Protein AF-A0A0G1EN59-F1 (afdb_monomer_lite)

Secondary structure (DSSP, 8-state):
--HHHHHHHHHHHTT-EEEEEESS-HHHHHHHHHHH--TTEEEEESB--HHHHHHSS-EEE-TTS-TTSHHHHHHHHTT--EEE--S---TTHHHHHHTT-SEEEE-S----

Structure (mmCIF, N/CA/C/O backbone):
data_AF-A0A0G1EN59-F1
#
_entry.id   AF-A0A0G1EN59-F1
#
loop_
_atom_site.group_PDB
_atom_site.id
_atom_site.type_symbol
_atom_site.label_atom_id
_atom_site.label_alt_id
_atom_site.label_comp_id
_atom_site.label_asym_id
_atom_site.label_entity_id
_atom_site.label_seq_id
_atom_site.pdbx_PDB_ins_code
_atom_site.Cartn_x
_atom_site.Cartn_y
_atom_site.Cartn_z
_atom_site.occupancy
_atom_site.B_iso_or_equiv
_atom_site.auth_seq_id
_atom_site.auth_comp_id
_atom_site.auth_asym_id
_atom_site.auth_atom_id
_atom_site.pdbx_PDB_model_num
ATOM 1 N N . MET A 1 1 ? 16.498 6.499 -0.407 1.00 45.84 1 MET A N 1
ATOM 2 C CA . MET A 1 1 ? 15.426 5.652 -0.987 1.00 45.84 1 MET A CA 1
ATOM 3 C C . MET A 1 1 ? 14.779 4.885 0.161 1.00 45.84 1 MET A C 1
ATOM 5 O O . MET A 1 1 ? 15.523 4.459 1.031 1.00 45.84 1 MET A O 1
ATOM 9 N N . GLY A 1 2 ? 13.445 4.800 0.257 1.00 56.59 2 GLY A N 1
ATOM 10 C CA . GLY A 1 2 ? 12.787 4.195 1.437 1.00 56.59 2 GLY A CA 1
ATOM 11 C C . GLY A 1 2 ? 11.422 4.764 1.846 1.00 56.59 2 GLY A C 1
ATOM 12 O O . GLY A 1 2 ? 10.928 4.428 2.920 1.00 56.59 2 GLY A O 1
ATOM 13 N N . GLY A 1 3 ? 10.798 5.609 1.016 1.00 66.94 3 GLY A N 1
ATOM 14 C CA . GLY A 1 3 ? 9.531 6.271 1.347 1.00 66.94 3 GLY A CA 1
ATOM 15 C C . GLY A 1 3 ? 8.435 5.281 1.737 1.00 66.94 3 GLY A C 1
ATOM 16 O O . GLY A 1 3 ? 7.924 5.345 2.847 1.00 66.94 3 GLY A O 1
ATOM 17 N N . GLY A 1 4 ? 8.127 4.299 0.891 1.00 72.62 4 GLY A N 1
ATOM 18 C CA . GLY A 1 4 ? 7.024 3.396 1.220 1.00 72.62 4 GLY A CA 1
ATOM 19 C C . GLY A 1 4 ? 7.323 2.373 2.323 1.00 72.62 4 GLY A C 1
ATOM 20 O O . GLY A 1 4 ? 6.386 1.908 2.962 1.00 72.62 4 GLY A O 1
ATOM 21 N N . GLU A 1 5 ? 8.590 2.042 2.608 1.00 78.38 5 GLU A N 1
ATOM 22 C CA . GLU A 1 5 ? 8.913 1.185 3.762 1.00 78.38 5 GLU A CA 1
ATOM 23 C C . GLU A 1 5 ? 8.618 1.936 5.065 1.00 78.38 5 GLU A C 1
ATOM 25 O O . GLU A 1 5 ? 7.999 1.378 5.969 1.00 78.38 5 GLU A O 1
ATOM 30 N N . ALA A 1 6 ? 8.998 3.216 5.137 1.00 78.06 6 ALA A N 1
ATOM 31 C CA . ALA A 1 6 ? 8.679 4.074 6.273 1.00 78.06 6 ALA A CA 1
ATOM 32 C C . ALA A 1 6 ? 7.160 4.242 6.447 1.00 78.06 6 ALA A C 1
ATOM 34 O O . ALA A 1 6 ? 6.657 4.096 7.560 1.00 78.06 6 ALA A O 1
ATOM 35 N N . LEU A 1 7 ? 6.423 4.456 5.351 1.00 76.44 7 LEU A N 1
ATOM 36 C CA . LEU A 1 7 ? 4.961 4.531 5.373 1.00 76.44 7 LEU A CA 1
ATOM 37 C C . LEU A 1 7 ? 4.332 3.230 5.885 1.00 76.44 7 LEU A C 1
ATOM 39 O O . LEU A 1 7 ? 3.475 3.266 6.764 1.00 76.44 7 LEU A O 1
ATOM 43 N N . ALA A 1 8 ? 4.768 2.078 5.371 1.00 79.75 8 ALA A N 1
ATOM 44 C CA . ALA A 1 8 ? 4.261 0.787 5.817 1.00 79.75 8 ALA A CA 1
ATOM 45 C C . ALA A 1 8 ? 4.529 0.573 7.314 1.00 79.75 8 ALA A C 1
ATOM 47 O O . ALA A 1 8 ? 3.609 0.219 8.047 1.00 79.75 8 ALA A O 1
ATOM 48 N N . LYS A 1 9 ? 5.745 0.865 7.800 1.00 81.44 9 LYS A N 1
ATOM 49 C CA . LYS A 1 9 ? 6.073 0.794 9.236 1.00 81.44 9 LYS A CA 1
ATOM 50 C C . LYS A 1 9 ? 5.198 1.724 10.075 1.00 81.44 9 LYS A C 1
ATOM 52 O O . LYS A 1 9 ? 4.675 1.299 11.101 1.00 81.44 9 LYS A O 1
ATOM 57 N N . PHE A 1 10 ? 4.993 2.959 9.622 1.00 78.12 10 PHE A N 1
ATOM 58 C CA . PHE A 1 10 ? 4.125 3.921 10.296 1.00 78.12 10 PHE A CA 1
ATOM 59 C C . PHE A 1 10 ? 2.684 3.401 10.410 1.00 78.12 10 PHE A C 1
ATOM 61 O O . PHE A 1 10 ? 2.110 3.401 11.496 1.00 78.12 10 PHE A O 1
ATOM 68 N N . LEU A 1 11 ? 2.108 2.886 9.322 1.00 78.12 11 LEU A N 1
ATOM 69 C CA . LEU A 1 11 ? 0.739 2.366 9.326 1.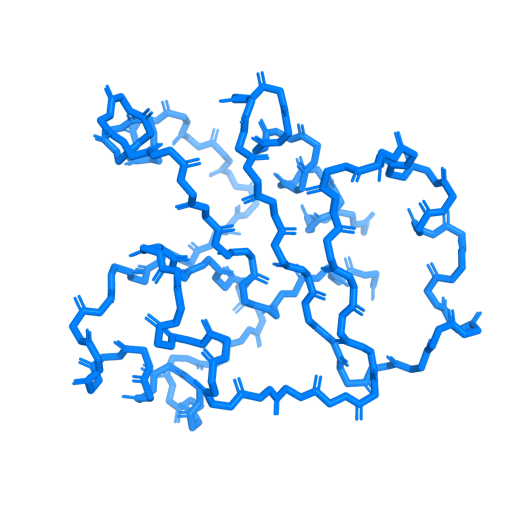00 78.12 11 LEU A CA 1
ATOM 70 C C . LEU A 1 11 ? 0.582 1.099 10.180 1.00 78.12 11 LEU A C 1
ATOM 72 O O . LEU A 1 11 ? -0.455 0.912 10.824 1.00 78.12 11 LEU A O 1
ATOM 76 N N . LEU A 1 12 ? 1.611 0.246 10.222 1.00 80.00 12 LEU A N 1
ATOM 77 C CA . LEU A 1 12 ? 1.662 -0.909 11.122 1.00 80.00 12 LEU A CA 1
ATOM 78 C C . LEU A 1 12 ? 1.703 -0.486 12.590 1.00 80.00 12 LEU A C 1
ATOM 80 O O . LEU A 1 12 ? 1.024 -1.104 13.410 1.00 80.00 12 LEU A O 1
ATOM 84 N N . ALA A 1 13 ? 2.446 0.576 12.921 1.00 82.50 13 ALA A N 1
ATOM 85 C CA . ALA A 1 13 ? 2.483 1.131 14.274 1.00 82.50 13 ALA A CA 1
ATOM 86 C C . ALA A 1 13 ? 1.094 1.620 14.730 1.00 82.50 13 ALA A C 1
ATOM 88 O O . ALA A 1 13 ? 0.747 1.481 15.899 1.00 82.50 13 ALA A O 1
ATOM 89 N N . GLN A 1 14 ? 0.251 2.072 13.794 1.00 79.00 14 GLN A N 1
ATOM 90 C CA . GLN A 1 14 ? -1.158 2.416 14.042 1.00 79.00 14 GLN A CA 1
ATOM 91 C C . GLN A 1 14 ? -2.096 1.192 14.131 1.00 79.00 14 GLN A C 1
ATOM 93 O O . GLN A 1 14 ? -3.314 1.340 14.128 1.00 79.00 14 GLN A O 1
ATOM 98 N N . LYS A 1 15 ? -1.556 -0.034 14.211 1.00 80.56 15 LYS A N 1
ATOM 99 C CA . LYS A 1 15 ? -2.303 -1.308 14.299 1.00 80.56 15 LYS A CA 1
ATOM 100 C C . LYS A 1 15 ? -3.200 -1.611 13.088 1.00 80.56 15 LYS A C 1
ATOM 102 O O . LYS A 1 15 ? -4.118 -2.427 13.194 1.00 80.56 15 LYS A O 1
ATOM 107 N N . SER A 1 16 ? -2.907 -1.022 11.931 1.00 76.06 16 SER A N 1
ATOM 108 C CA . SER A 1 16 ? -3.666 -1.252 10.698 1.00 76.06 16 SER A CA 1
ATOM 109 C C . SER A 1 16 ? -3.406 -2.647 10.125 1.00 76.06 16 SER A C 1
ATOM 111 O O . SER A 1 16 ? -2.263 -3.106 10.090 1.00 76.06 16 SER A O 1
ATOM 113 N N . LYS A 1 17 ? -4.447 -3.313 9.608 1.00 82.44 17 LYS A N 1
ATOM 114 C CA . LYS A 1 17 ? -4.262 -4.417 8.647 1.00 82.44 17 LYS A CA 1
ATOM 115 C C . LYS A 1 17 ? -3.842 -3.812 7.317 1.00 82.44 17 LYS A C 1
ATOM 117 O O . LYS A 1 17 ? -4.531 -2.906 6.855 1.00 82.44 17 LYS A O 1
ATOM 122 N N . LEU A 1 18 ? -2.753 -4.304 6.728 1.00 84.19 18 LEU A N 1
ATOM 123 C CA . LEU A 1 18 ? -2.192 -3.740 5.504 1.00 84.19 18 LEU A CA 1
ATOM 124 C C . LEU A 1 18 ? -2.235 -4.731 4.356 1.00 84.19 18 LEU A C 1
ATOM 126 O O . LEU A 1 18 ? -1.836 -5.880 4.496 1.00 84.19 18 LEU A O 1
ATOM 130 N N . THR A 1 19 ? -2.643 -4.242 3.193 1.00 87.94 19 THR A N 1
ATOM 131 C CA . THR A 1 19 ? -2.348 -4.892 1.915 1.00 87.94 19 THR A CA 1
ATOM 132 C C . THR A 1 19 ? -1.319 -4.033 1.186 1.00 87.94 19 THR A C 1
ATOM 134 O O . THR A 1 19 ? -1.529 -2.828 1.059 1.00 87.94 19 THR A O 1
ATOM 137 N N . ILE A 1 20 ? -0.208 -4.624 0.743 1.00 86.75 20 ILE A N 1
ATOM 138 C CA . ILE A 1 20 ? 0.845 -3.963 -0.039 1.00 86.75 20 ILE A CA 1
ATOM 139 C C . ILE A 1 20 ? 0.879 -4.605 -1.420 1.00 86.75 20 ILE A C 1
ATOM 141 O O . ILE A 1 20 ? 1.082 -5.815 -1.542 1.00 86.75 20 ILE A O 1
ATOM 145 N N . THR A 1 21 ? 0.691 -3.792 -2.460 1.00 85.06 21 THR A N 1
ATOM 146 C CA . THR A 1 21 ? 0.665 -4.268 -3.848 1.00 85.06 21 THR A CA 1
ATOM 147 C C . THR A 1 21 ? 1.778 -3.639 -4.686 1.00 85.06 21 THR A C 1
ATOM 149 O O . THR A 1 21 ? 2.047 -2.447 -4.548 1.00 85.06 21 THR A O 1
ATOM 152 N N . ASP A 1 22 ? 2.431 -4.421 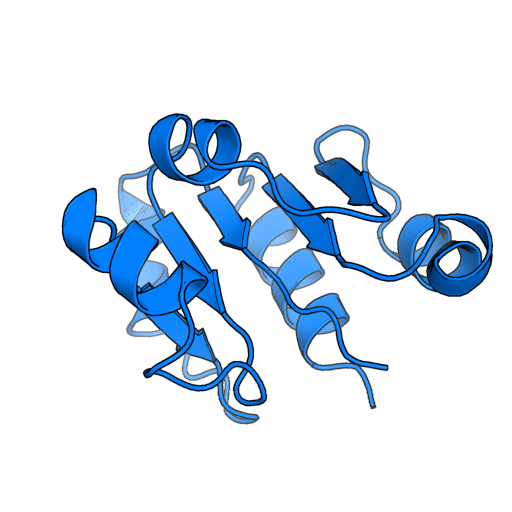-5.549 1.00 84.69 22 ASP A N 1
ATOM 153 C CA . ASP A 1 22 ? 3.519 -3.942 -6.418 1.00 84.69 22 ASP A CA 1
ATOM 154 C C . ASP A 1 22 ? 3.599 -4.755 -7.724 1.00 84.69 22 ASP A C 1
ATOM 156 O O . ASP A 1 22 ? 3.278 -5.946 -7.752 1.00 84.69 22 ASP A O 1
ATOM 160 N N . LEU A 1 23 ? 4.045 -4.123 -8.815 1.00 85.94 23 LEU A N 1
ATOM 161 C CA . LEU A 1 23 ? 4.288 -4.796 -10.097 1.00 85.94 23 LEU A CA 1
ATOM 162 C C . LEU A 1 23 ? 5.579 -5.626 -10.088 1.00 85.94 23 LEU A C 1
ATOM 164 O O . LEU A 1 23 ? 5.722 -6.555 -10.883 1.00 85.94 23 LEU A O 1
ATOM 168 N N . ARG A 1 24 ? 6.525 -5.325 -9.194 1.00 86.38 24 ARG A N 1
ATOM 169 C CA . ARG A 1 24 ? 7.745 -6.110 -9.000 1.00 86.38 24 ARG A CA 1
ATOM 170 C C . ARG A 1 24 ? 7.400 -7.456 -8.363 1.00 86.38 24 ARG A C 1
ATOM 172 O O . ARG A 1 24 ? 6.503 -7.578 -7.529 1.00 86.38 24 ARG A O 1
ATOM 179 N N . LYS A 1 25 ? 8.138 -8.495 -8.757 1.00 89.81 25 LYS A N 1
ATOM 180 C CA . LYS A 1 25 ? 7.987 -9.849 -8.205 1.00 89.81 25 LYS A CA 1
ATOM 181 C C . LYS A 1 25 ? 8.605 -9.943 -6.809 1.00 89.81 25 LYS A C 1
ATOM 183 O O . LYS A 1 25 ? 9.522 -9.197 -6.470 1.00 89.81 25 LYS A O 1
ATOM 188 N N . ARG A 1 26 ? 8.166 -10.946 -6.040 1.00 89.00 26 ARG A N 1
ATOM 189 C CA . ARG A 1 26 ? 8.641 -11.228 -4.674 1.00 89.00 26 ARG A CA 1
ATOM 190 C C . ARG A 1 26 ? 10.161 -11.224 -4.541 1.00 89.00 26 ARG A C 1
ATOM 192 O O . ARG A 1 26 ? 10.650 -10.539 -3.657 1.00 89.00 26 ARG A O 1
ATOM 199 N N . LYS A 1 27 ? 10.882 -11.890 -5.451 1.00 89.12 27 LYS A N 1
ATOM 200 C CA . LYS A 1 27 ? 12.354 -11.988 -5.434 1.00 89.12 27 LYS A CA 1
ATOM 201 C C . LYS A 1 27 ? 13.052 -10.623 -5.344 1.00 89.12 27 LYS A C 1
ATOM 203 O O . LYS A 1 27 ? 14.032 -10.485 -4.629 1.00 89.12 27 LYS A O 1
ATOM 208 N N . ILE A 1 28 ? 12.522 -9.604 -6.027 1.00 88.31 28 ILE A N 1
ATOM 209 C CA . ILE A 1 28 ? 13.085 -8.242 -6.014 1.00 88.31 28 ILE A CA 1
ATOM 210 C C . ILE A 1 28 ? 12.815 -7.550 -4.669 1.00 88.31 28 ILE A C 1
ATOM 212 O O . ILE A 1 28 ? 13.620 -6.757 -4.194 1.00 88.31 28 ILE A O 1
ATOM 216 N N . LEU A 1 29 ? 11.674 -7.850 -4.048 1.00 87.00 29 LEU A N 1
ATOM 217 C CA . LEU A 1 29 ? 11.194 -7.188 -2.835 1.00 87.00 29 LEU A CA 1
ATOM 218 C C . LEU A 1 29 ? 11.527 -7.949 -1.547 1.00 87.00 29 LEU A C 1
ATOM 220 O O . LEU A 1 29 ? 11.212 -7.465 -0.463 1.00 87.00 29 LEU A O 1
ATOM 224 N N . GLU A 1 30 ? 12.178 -9.110 -1.630 1.00 88.62 30 GLU A N 1
ATOM 225 C CA . GLU A 1 30 ? 12.531 -9.929 -0.466 1.00 88.62 30 GLU A CA 1
ATOM 226 C C . GLU A 1 30 ? 13.228 -9.158 0.661 1.00 88.62 30 GLU A C 1
ATOM 228 O O . GLU A 1 30 ? 12.792 -9.309 1.806 1.00 88.62 30 GLU A O 1
ATOM 233 N N . PRO A 1 31 ? 14.236 -8.298 0.400 1.00 87.44 31 PRO A N 1
ATOM 234 C CA . PRO A 1 31 ? 14.888 -7.546 1.471 1.00 87.44 31 PRO A CA 1
ATOM 235 C C . PRO A 1 31 ? 13.909 -6.647 2.235 1.00 87.44 31 PRO A C 1
ATOM 237 O O . PRO A 1 31 ? 13.996 -6.508 3.452 1.00 87.44 31 PRO A O 1
ATOM 240 N N . VAL A 1 32 ? 12.945 -6.065 1.522 1.00 84.44 32 VAL A N 1
ATOM 241 C CA . VAL A 1 32 ? 11.913 -5.171 2.068 1.00 84.44 32 VAL A CA 1
ATOM 242 C C . VAL A 1 32 ? 10.917 -5.951 2.904 1.00 84.44 32 VAL A C 1
ATOM 244 O O . VAL A 1 32 ? 10.603 -5.569 4.025 1.00 84.44 32 VAL A O 1
ATOM 247 N N . ILE A 1 33 ? 10.442 -7.070 2.359 1.00 86.69 33 ILE A N 1
ATOM 248 C CA . ILE A 1 33 ? 9.475 -7.949 3.012 1.00 86.69 33 ILE A CA 1
ATOM 249 C C . ILE A 1 33 ? 10.059 -8.464 4.330 1.00 86.69 33 ILE A C 1
ATOM 251 O O . ILE A 1 33 ? 9.375 -8.429 5.350 1.00 86.69 33 ILE A O 1
ATOM 255 N N . LYS A 1 34 ? 11.339 -8.863 4.327 1.00 87.88 34 LYS A N 1
ATOM 256 C CA . LYS A 1 34 ? 12.059 -9.284 5.536 1.00 87.88 34 LYS A CA 1
ATOM 257 C C . LYS A 1 34 ? 12.132 -8.163 6.577 1.00 87.88 34 LYS A C 1
ATOM 259 O O . LYS A 1 34 ? 11.821 -8.408 7.736 1.00 87.88 34 LYS A O 1
ATOM 264 N N . ARG A 1 35 ? 12.467 -6.930 6.175 1.00 87.12 35 ARG A N 1
ATOM 265 C CA . ARG A 1 35 ? 12.528 -5.776 7.096 1.00 87.12 35 ARG A CA 1
ATOM 266 C C . ARG A 1 35 ? 11.170 -5.330 7.636 1.00 87.12 35 ARG A C 1
ATOM 268 O O . ARG A 1 35 ? 11.116 -4.777 8.730 1.00 87.12 35 ARG A O 1
ATOM 275 N N . LEU A 1 36 ? 10.091 -5.521 6.876 1.00 83.25 36 LEU A N 1
ATOM 276 C CA . LEU A 1 36 ? 8.737 -5.180 7.320 1.00 83.25 36 LEU A CA 1
ATOM 277 C C . LEU A 1 36 ? 8.177 -6.174 8.338 1.00 83.25 36 LEU A C 1
ATOM 279 O O . LEU A 1 36 ? 7.296 -5.779 9.095 1.00 83.25 36 LEU A O 1
ATOM 283 N N . GLY A 1 37 ? 8.683 -7.415 8.349 1.00 72.81 37 GLY A N 1
ATOM 284 C CA . GLY A 1 37 ? 8.544 -8.389 9.437 1.00 72.81 37 GLY A CA 1
ATOM 285 C C . GLY A 1 37 ? 7.212 -8.327 10.185 1.00 72.81 37 GLY A C 1
ATOM 286 O O . GLY A 1 37 ? 7.171 -7.865 11.321 1.00 72.81 37 GLY A O 1
ATOM 287 N N . ASN A 1 38 ? 6.107 -8.733 9.551 1.00 66.62 38 ASN A N 1
ATOM 288 C CA . ASN A 1 38 ? 4.799 -8.701 10.205 1.00 66.62 38 ASN A CA 1
ATOM 289 C C . ASN A 1 38 ? 3.792 -9.657 9.548 1.00 66.62 38 ASN A C 1
ATOM 291 O O . ASN A 1 38 ? 3.630 -9.674 8.329 1.00 66.62 38 ASN A O 1
ATOM 295 N N . ASN A 1 39 ? 3.070 -10.408 10.376 1.00 68.38 39 ASN A N 1
ATOM 296 C CA . ASN A 1 39 ? 1.991 -11.325 9.998 1.00 68.38 39 ASN A CA 1
ATOM 297 C C . ASN A 1 39 ? 0.668 -10.615 9.642 1.00 68.38 39 ASN A C 1
ATOM 299 O O . ASN A 1 39 ? -0.262 -11.258 9.164 1.00 68.38 39 ASN A O 1
ATOM 303 N N . LYS A 1 40 ? 0.572 -9.292 9.832 1.00 78.00 40 LYS A N 1
ATOM 304 C CA . LYS A 1 40 ? -0.612 -8.477 9.489 1.00 78.00 40 LYS A CA 1
ATOM 305 C C . LYS A 1 40 ? -0.549 -7.815 8.106 1.00 78.00 40 LYS A C 1
ATOM 307 O O . LYS A 1 40 ? -1.387 -6.959 7.812 1.00 78.00 40 LYS A O 1
ATOM 312 N N . ILE A 1 41 ? 0.435 -8.183 7.279 1.00 85.88 41 ILE A N 1
ATOM 313 C CA . ILE A 1 41 ? 0.608 -7.651 5.923 1.00 85.88 41 ILE A CA 1
ATOM 314 C C . ILE A 1 41 ? 0.255 -8.717 4.883 1.00 85.88 41 ILE A C 1
ATOM 316 O O . ILE A 1 41 ? 0.897 -9.763 4.803 1.00 85.88 41 ILE A O 1
ATOM 320 N N . GLU A 1 42 ? -0.717 -8.415 4.028 1.00 88.62 42 GLU A N 1
ATOM 321 C CA . GLU A 1 42 ? -0.981 -9.155 2.795 1.00 88.62 42 GLU A CA 1
ATOM 322 C C . GLU A 1 42 ? -0.133 -8.558 1.658 1.00 88.62 42 GLU A C 1
ATOM 324 O O . GLU A 1 42 ? -0.242 -7.373 1.347 1.00 88.62 42 GLU A O 1
ATOM 329 N N . PHE A 1 43 ? 0.719 -9.364 1.019 1.00 87.81 43 PHE A N 1
ATOM 330 C CA . PHE A 1 43 ? 1.542 -8.922 -0.113 1.00 87.81 43 PHE A CA 1
ATOM 331 C C . PHE A 1 43 ? 0.984 -9.438 -1.442 1.00 87.81 43 PHE A C 1
ATOM 333 O O . PHE A 1 43 ? 0.927 -10.648 -1.665 1.00 87.81 43 PHE A O 1
ATOM 340 N N . VAL A 1 44 ? 0.671 -8.524 -2.362 1.00 89.44 44 VAL A N 1
ATOM 341 C CA . VAL A 1 44 ? 0.192 -8.826 -3.720 1.00 89.44 44 VAL A CA 1
ATOM 342 C C . VAL A 1 44 ? 1.231 -8.338 -4.722 1.00 89.44 44 VAL A C 1
ATOM 344 O O . VAL A 1 44 ? 1.291 -7.161 -5.057 1.00 89.44 44 VAL A O 1
ATOM 347 N N . LEU A 1 45 ? 2.099 -9.239 -5.170 1.00 90.56 45 LEU A N 1
ATOM 348 C CA . LEU A 1 45 ? 3.289 -8.881 -5.944 1.00 90.56 45 LEU A CA 1
ATOM 349 C C . LEU A 1 45 ? 3.181 -9.383 -7.384 1.00 90.56 45 LEU A C 1
ATOM 351 O O . LEU A 1 45 ? 2.551 -10.409 -7.647 1.00 90.56 45 LEU A O 1
ATOM 355 N N . GLY A 1 46 ? 3.804 -8.667 -8.316 1.00 89.31 46 GLY A N 1
ATOM 356 C CA . GLY A 1 46 ? 3.698 -8.930 -9.752 1.00 89.31 46 GLY A CA 1
ATOM 357 C C . GLY A 1 46 ? 2.413 -8.403 -10.398 1.00 89.31 46 GLY A C 1
ATOM 358 O O . GLY A 1 46 ? 2.233 -8.574 -11.601 1.00 89.31 46 GLY A O 1
ATOM 359 N N . LYS A 1 47 ? 1.496 -7.813 -9.619 1.00 88.25 47 LYS A N 1
ATOM 360 C CA . LYS A 1 47 ? 0.194 -7.334 -10.095 1.00 88.25 47 LYS A CA 1
ATOM 361 C C . LYS A 1 47 ? -0.486 -6.417 -9.084 1.00 88.25 47 LYS A C 1
ATOM 363 O O . LYS A 1 47 ? -0.190 -6.427 -7.896 1.00 88.25 47 LYS A O 1
ATOM 368 N N . HIS A 1 48 ? -1.511 -5.730 -9.567 1.00 86.06 48 HIS A N 1
ATOM 369 C CA . HIS A 1 48 ? -2.503 -5.040 -8.750 1.00 86.06 48 HIS A CA 1
ATOM 370 C C . HIS A 1 48 ? -3.886 -5.612 -9.073 1.00 86.06 48 HIS A C 1
ATOM 372 O O . HIS A 1 48 ? -4.184 -5.859 -10.245 1.00 86.06 48 HIS A O 1
ATOM 378 N N . ARG A 1 49 ? -4.735 -5.816 -8.060 1.00 87.56 49 ARG A N 1
ATOM 379 C CA . ARG A 1 49 ? -6.095 -6.343 -8.241 1.00 87.56 49 ARG A CA 1
ATOM 380 C C . ARG A 1 49 ? -7.114 -5.249 -7.959 1.00 87.56 49 ARG A C 1
ATOM 382 O O . ARG A 1 49 ? -7.023 -4.553 -6.957 1.00 87.56 49 ARG A O 1
ATOM 389 N N . GLU A 1 50 ? -8.135 -5.145 -8.799 1.00 87.31 50 GLU A N 1
ATOM 390 C CA . GLU A 1 50 ? -9.269 -4.251 -8.544 1.00 87.31 50 GLU A CA 1
ATOM 391 C C . GLU A 1 50 ? -10.014 -4.606 -7.247 1.00 87.31 50 GLU A C 1
ATOM 393 O O . GLU A 1 50 ? -10.436 -3.717 -6.509 1.00 87.31 50 GLU A O 1
ATOM 398 N N . ALA A 1 51 ? -10.115 -5.901 -6.932 1.00 87.25 51 ALA A N 1
ATOM 399 C CA . ALA A 1 51 ? -10.728 -6.390 -5.699 1.00 87.25 51 ALA A CA 1
ATOM 400 C C . ALA A 1 51 ? -10.078 -5.803 -4.435 1.00 87.25 51 ALA A C 1
ATOM 402 O O . ALA A 1 51 ? -10.777 -5.552 -3.454 1.00 8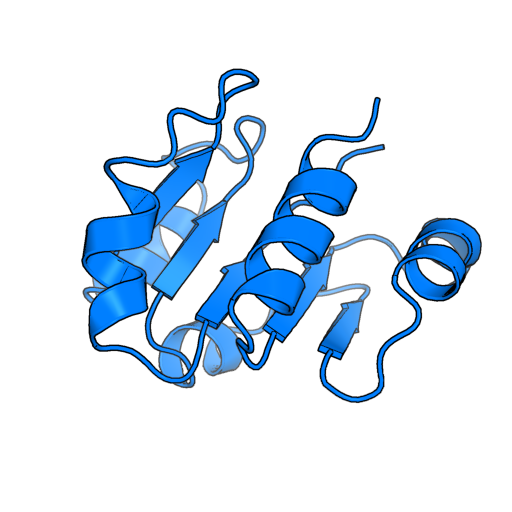7.25 51 ALA A O 1
ATOM 403 N N . ASP A 1 52 ? -8.773 -5.517 -4.477 1.00 84.75 52 ASP A N 1
ATOM 404 C CA . ASP A 1 52 ? -8.077 -4.916 -3.344 1.00 84.75 52 ASP A CA 1
ATOM 405 C C . ASP A 1 52 ? -8.647 -3.520 -3.065 1.00 84.75 52 ASP A C 1
ATOM 407 O O . ASP A 1 52 ? -9.033 -3.258 -1.930 1.00 84.75 52 ASP A O 1
ATOM 411 N N . PHE A 1 53 ? -8.844 -2.676 -4.090 1.00 82.44 53 PHE A N 1
ATOM 412 C 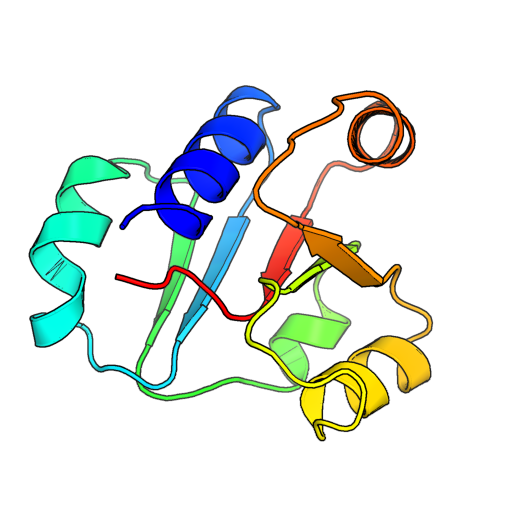CA . PHE A 1 53 ? -9.432 -1.334 -3.934 1.00 82.44 53 PHE A CA 1
ATOM 413 C C . PHE A 1 53 ? -10.841 -1.350 -3.340 1.00 82.44 53 PHE A C 1
ATOM 415 O O . PHE A 1 53 ? -11.212 -0.429 -2.617 1.00 82.44 53 PHE A O 1
ATOM 422 N N . LYS A 1 54 ? -11.635 -2.377 -3.655 1.00 83.44 54 LYS A N 1
ATOM 423 C CA . LYS A 1 54 ? -12.980 -2.554 -3.094 1.00 83.44 54 LYS A CA 1
ATOM 424 C C . LYS A 1 54 ? -12.923 -2.919 -1.610 1.00 83.44 54 LYS A C 1
ATOM 426 O O . LYS A 1 54 ? -13.625 -2.300 -0.812 1.00 83.44 54 LYS A O 1
ATOM 431 N N . LYS A 1 55 ? -12.088 -3.910 -1.268 1.00 83.06 55 LYS A N 1
ATOM 432 C CA . LYS A 1 55 ? -12.039 -4.595 0.038 1.00 83.06 55 LYS A CA 1
ATOM 433 C C . LYS A 1 55 ? -11.660 -3.697 1.213 1.00 83.06 55 LYS A C 1
ATOM 435 O O . LYS A 1 55 ? -11.980 -4.038 2.344 1.00 83.06 55 LYS A O 1
ATOM 440 N N . ASN A 1 56 ? -10.951 -2.602 0.985 1.00 81.00 56 ASN A N 1
ATOM 441 C CA . ASN A 1 56 ? -10.373 -1.838 2.084 1.00 81.00 56 ASN A CA 1
ATOM 442 C C . ASN A 1 56 ? -10.766 -0.359 2.025 1.00 81.00 56 ASN A C 1
ATOM 444 O O . ASN A 1 56 ? -11.241 0.139 1.001 1.00 81.00 56 ASN A O 1
ATOM 448 N N . ASP A 1 57 ? -10.516 0.346 3.122 1.00 74.88 57 ASP A N 1
ATOM 449 C CA . ASP A 1 57 ? -11.169 1.627 3.385 1.00 74.88 57 ASP A CA 1
ATOM 450 C C . ASP A 1 57 ? -10.404 2.823 2.816 1.00 74.88 57 ASP A C 1
ATOM 452 O O . ASP A 1 57 ? -11.022 3.756 2.310 1.00 74.88 57 ASP A O 1
ATOM 456 N N . ILE A 1 58 ? -9.068 2.776 2.834 1.00 76.75 58 ILE A N 1
ATOM 457 C CA . ILE A 1 58 ? -8.185 3.873 2.408 1.00 76.75 58 ILE A CA 1
ATOM 458 C C . ILE A 1 58 ? -7.174 3.352 1.393 1.00 76.75 58 ILE A C 1
ATOM 460 O O . ILE A 1 58 ? -6.648 2.249 1.555 1.00 76.75 58 ILE A O 1
ATOM 464 N N . ILE A 1 59 ? -6.891 4.164 0.372 1.00 80.31 59 ILE A N 1
ATOM 465 C CA . ILE A 1 59 ? -5.895 3.898 -0.665 1.00 80.31 59 ILE A CA 1
ATOM 466 C C . ILE A 1 59 ? -4.765 4.914 -0.515 1.00 80.31 59 ILE A C 1
ATOM 468 O O . ILE A 1 59 ? -4.946 6.103 -0.775 1.00 80.31 59 ILE A O 1
ATOM 472 N N . VAL A 1 60 ? -3.585 4.446 -0.119 1.00 77.94 60 VAL A N 1
ATOM 473 C CA . VAL A 1 60 ? -2.399 5.308 -0.023 1.00 77.94 60 VAL A CA 1
ATOM 474 C C . VAL A 1 60 ? -1.458 5.044 -1.189 1.00 77.94 60 VAL A C 1
ATOM 476 O O . VAL A 1 60 ? -0.910 3.946 -1.266 1.00 77.94 60 VAL A O 1
ATOM 479 N N . PHE A 1 61 ? -1.261 6.044 -2.052 1.00 75.12 61 PHE A N 1
ATOM 480 C CA . PHE A 1 61 ? -0.271 6.018 -3.131 1.00 75.12 61 PHE A CA 1
ATOM 481 C C . PHE A 1 61 ? 1.025 6.705 -2.689 1.00 75.12 61 PHE A C 1
ATOM 483 O O . PHE A 1 61 ? 1.013 7.667 -1.918 1.00 75.12 61 PHE A O 1
ATOM 490 N N . ASN A 1 62 ? 2.157 6.277 -3.242 1.00 69.75 62 ASN A N 1
ATOM 491 C CA . ASN A 1 62 ? 3.365 7.107 -3.180 1.00 69.75 62 ASN A CA 1
ATOM 492 C C . ASN A 1 62 ? 3.355 8.167 -4.291 1.00 69.75 62 ASN A C 1
ATOM 494 O O . ASN A 1 62 ? 2.813 7.914 -5.369 1.00 69.75 62 ASN A O 1
ATOM 498 N N . PRO A 1 63 ? 4.102 9.262 -4.087 1.00 68.38 63 PRO A N 1
ATOM 499 C CA . PRO A 1 63 ? 4.316 10.373 -5.011 1.00 68.38 63 PRO A CA 1
ATOM 500 C C . PRO A 1 63 ? 4.555 10.014 -6.460 1.00 68.38 63 PRO A C 1
ATOM 502 O O . PRO A 1 63 ? 4.081 10.716 -7.345 1.00 68.38 63 PRO A O 1
ATOM 505 N N . ALA A 1 64 ? 5.279 8.930 -6.714 1.00 68.50 64 ALA A N 1
ATOM 506 C CA . ALA A 1 64 ? 5.595 8.531 -8.077 1.00 68.50 64 ALA A CA 1
ATOM 507 C C . ALA A 1 64 ? 4.415 7.880 -8.827 1.00 68.50 64 ALA A C 1
ATOM 509 O O . ALA A 1 64 ? 4.509 7.693 -10.039 1.00 68.50 64 ALA A O 1
ATOM 510 N N . VAL A 1 65 ? 3.303 7.531 -8.162 1.00 72.75 65 VAL A N 1
ATOM 511 C CA . VAL A 1 65 ? 2.073 7.164 -8.877 1.00 72.75 65 VAL A CA 1
ATOM 512 C C . VAL A 1 65 ? 1.444 8.438 -9.422 1.00 72.75 65 VAL A C 1
ATOM 514 O O . VAL A 1 65 ? 1.007 9.316 -8.680 1.00 72.75 65 VAL A O 1
ATOM 517 N N . SER A 1 66 ? 1.327 8.494 -10.747 1.00 78.12 66 SER A N 1
ATOM 518 C CA . SER A 1 66 ? 0.565 9.540 -11.419 1.00 78.12 66 SER A CA 1
ATOM 519 C C . SER A 1 66 ? -0.893 9.547 -10.951 1.00 78.12 66 SER A C 1
ATOM 521 O O . SER A 1 66 ? -1.579 8.517 -10.958 1.00 78.12 66 SER A O 1
ATOM 523 N N . ILE A 1 67 ? -1.401 10.740 -10.639 1.00 76.25 67 ILE A N 1
ATOM 524 C CA . ILE A 1 67 ? -2.814 10.985 -10.313 1.00 76.25 67 ILE A CA 1
ATOM 525 C C . ILE A 1 67 ? -3.765 10.670 -11.481 1.00 76.25 67 ILE A C 1
ATOM 527 O O . ILE A 1 67 ? -4.970 10.526 -11.276 1.00 76.25 67 ILE A O 1
ATOM 531 N N . PHE A 1 68 ? -3.231 10.534 -12.699 1.00 81.00 68 PHE A N 1
ATOM 532 C CA . PHE A 1 68 ? -3.975 10.146 -13.899 1.00 81.00 68 PHE A CA 1
ATOM 533 C C . PHE A 1 68 ? -3.906 8.644 -14.189 1.00 81.00 68 PHE A C 1
ATOM 535 O O . PHE A 1 68 ? -4.527 8.172 -15.146 1.00 81.00 68 PHE A O 1
ATOM 542 N N . SER A 1 69 ? -3.179 7.880 -13.368 1.00 82.88 69 SER A N 1
ATOM 543 C CA . SER A 1 69 ? -3.091 6.430 -13.512 1.00 82.88 69 SER A CA 1
ATOM 544 C C . SER A 1 69 ? -4.471 5.774 -13.432 1.00 82.88 69 SER A C 1
ATOM 546 O O . SER A 1 69 ? -5.388 6.255 -12.756 1.00 82.88 69 SER A O 1
ATOM 548 N N . ARG A 1 70 ? -4.613 4.611 -14.083 1.00 85.75 70 ARG A N 1
ATOM 549 C CA . ARG A 1 70 ? -5.846 3.813 -13.998 1.00 85.75 70 ARG A CA 1
ATOM 550 C C . ARG A 1 70 ? -6.231 3.494 -12.549 1.00 85.75 70 ARG A C 1
ATOM 552 O O . ARG A 1 70 ? -7.409 3.417 -12.235 1.00 85.75 70 ARG A O 1
ATOM 559 N N . TRP A 1 71 ? -5.240 3.366 -11.667 1.00 84.19 71 TRP A N 1
ATOM 560 C CA . TRP A 1 71 ? -5.407 3.069 -10.246 1.00 84.19 71 TRP A CA 1
ATOM 561 C C . TRP A 1 71 ? -5.958 4.249 -9.455 1.00 84.19 71 TRP A C 1
ATOM 563 O O . TRP A 1 71 ? -6.879 4.069 -8.663 1.00 84.19 71 TRP A O 1
ATOM 573 N N . ALA A 1 72 ? -5.467 5.461 -9.720 1.00 81.44 72 ALA A N 1
ATOM 574 C CA . ALA A 1 72 ? -6.030 6.671 -9.133 1.00 81.44 72 ALA A CA 1
ATOM 575 C C . ALA A 1 72 ? -7.486 6.879 -9.584 1.00 81.44 72 ALA A C 1
ATOM 577 O O . ALA A 1 72 ? -8.357 7.164 -8.763 1.00 81.44 72 ALA A O 1
ATOM 578 N N . LYS A 1 73 ? -7.782 6.650 -10.872 1.00 87.31 73 LYS A N 1
ATOM 579 C CA . LYS A 1 73 ? -9.160 6.677 -11.398 1.00 87.31 73 LYS A CA 1
ATOM 580 C C . LYS A 1 73 ? -10.049 5.624 -10.727 1.00 87.31 73 LYS A C 1
ATOM 582 O O . LYS A 1 73 ? -11.186 5.920 -10.370 1.00 87.31 73 LYS A O 1
ATOM 587 N N . LEU A 1 74 ? -9.527 4.418 -10.510 1.00 84.94 74 LEU A N 1
ATOM 588 C CA . LEU A 1 74 ? -10.251 3.320 -9.872 1.00 84.94 74 LEU A CA 1
ATOM 589 C C . LEU A 1 74 ? -10.562 3.602 -8.396 1.00 84.94 74 LEU A C 1
ATOM 591 O O . LEU A 1 74 ? -11.688 3.387 -7.957 1.00 84.94 74 LEU A O 1
ATOM 595 N N . ALA A 1 75 ? -9.602 4.145 -7.646 1.00 83.12 75 ALA A N 1
ATOM 596 C CA . ALA A 1 75 ? -9.821 4.558 -6.262 1.00 83.12 75 ALA A CA 1
ATOM 597 C C . ALA A 1 75 ? -10.891 5.664 -6.159 1.00 83.12 75 ALA A C 1
ATOM 599 O O . ALA A 1 75 ? -11.791 5.563 -5.324 1.00 83.12 75 ALA A O 1
ATOM 600 N N . LYS A 1 76 ? -10.876 6.648 -7.076 1.00 84.38 76 LYS A N 1
ATOM 601 C CA . LYS A 1 76 ? -11.937 7.669 -7.181 1.00 84.38 76 LYS A CA 1
ATOM 602 C C . LYS A 1 76 ? -13.300 7.052 -7.494 1.00 84.38 76 LYS A C 1
ATOM 604 O O . LYS A 1 76 ? -14.285 7.405 -6.852 1.00 84.38 76 LYS A O 1
ATOM 609 N N . ARG A 1 77 ? -13.363 6.105 -8.440 1.00 87.94 77 ARG A N 1
ATOM 610 C CA . ARG A 1 77 ? -14.602 5.391 -8.802 1.00 87.94 77 ARG A CA 1
ATOM 611 C C . ARG A 1 77 ? -15.229 4.693 -7.594 1.00 87.94 77 ARG A C 1
ATOM 613 O O . ARG A 1 77 ? -16.443 4.728 -7.436 1.00 87.94 77 ARG A O 1
ATOM 620 N N . TYR A 1 78 ? -14.406 4.107 -6.726 1.00 84.12 78 TYR A N 1
ATOM 621 C CA . TYR A 1 78 ? -14.856 3.466 -5.488 1.00 84.12 78 TYR A CA 1
ATOM 622 C C . TYR A 1 78 ? -15.056 4.425 -4.310 1.00 84.12 78 TYR A C 1
ATOM 624 O O . TYR A 1 78 ? -15.278 3.962 -3.192 1.00 84.12 78 TYR A O 1
ATOM 632 N N . LYS 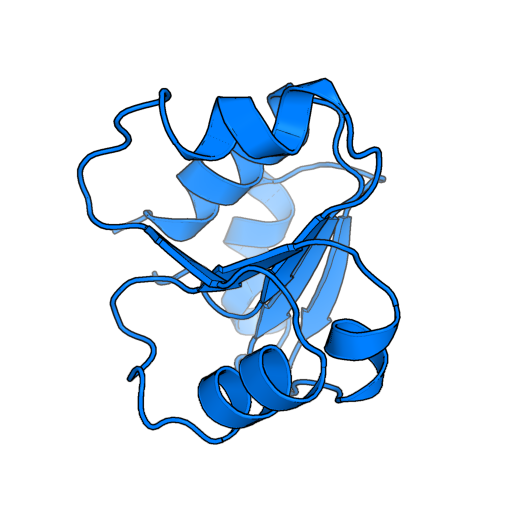A 1 79 ? -14.990 5.744 -4.549 1.00 83.06 79 LYS A N 1
ATOM 633 C CA . LYS A 1 79 ? -15.100 6.798 -3.529 1.00 83.06 79 LYS A CA 1
ATOM 634 C C . LYS A 1 79 ? -14.143 6.579 -2.352 1.00 83.06 79 LYS A C 1
ATOM 636 O O . LYS A 1 79 ? -14.457 6.923 -1.216 1.00 83.06 79 LYS A O 1
ATOM 641 N N . LYS A 1 80 ? -12.981 5.977 -2.616 1.00 75.25 80 LYS A N 1
ATOM 642 C CA . LYS A 1 80 ? -11.982 5.730 -1.581 1.00 75.25 80 LYS A CA 1
ATOM 643 C C . LYS A 1 80 ? -11.137 6.988 -1.385 1.00 75.25 80 LYS A C 1
ATOM 645 O O . LYS A 1 80 ? -10.738 7.588 -2.388 1.00 75.25 80 LYS A O 1
ATOM 650 N N . PRO A 1 81 ? -10.831 7.379 -0.136 1.00 67.69 81 PRO A N 1
ATOM 651 C CA . PRO A 1 81 ? -9.855 8.423 0.128 1.00 67.69 81 PRO A CA 1
ATOM 652 C C . PRO A 1 81 ? -8.524 8.051 -0.519 1.00 67.69 81 PRO A C 1
ATOM 654 O O . PRO A 1 81 ? -8.035 6.929 -0.349 1.00 67.69 81 PRO A O 1
ATOM 657 N N . ILE A 1 82 ? -7.974 8.993 -1.280 1.00 68.25 82 ILE A N 1
ATOM 658 C CA . ILE A 1 82 ? -6.663 8.873 -1.903 1.00 68.25 82 ILE A CA 1
ATOM 659 C C . ILE A 1 82 ? -5.732 9.839 -1.195 1.00 68.25 82 ILE A C 1
ATOM 661 O O . ILE A 1 82 ? -5.940 11.049 -1.259 1.00 68.25 82 ILE A O 1
ATOM 665 N N . GLU A 1 83 ? -4.683 9.305 -0.586 1.00 67.19 83 GLU A N 1
ATOM 666 C CA . GLU A 1 83 ? -3.596 10.114 -0.046 1.00 67.19 83 GLU A CA 1
ATOM 667 C C . GLU A 1 83 ? -2.330 9.881 -0.87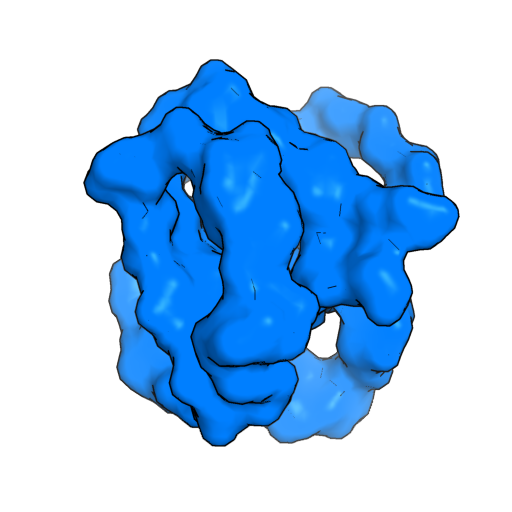2 1.00 67.19 83 GLU A C 1
ATOM 669 O O . GLU A 1 83 ? -1.964 8.739 -1.163 1.00 67.19 83 GLU A O 1
ATOM 674 N N . ASN A 1 84 ? -1.690 10.979 -1.280 1.00 62.62 84 ASN A N 1
ATOM 675 C CA . ASN A 1 84 ? -0.426 10.961 -2.006 1.00 62.62 84 ASN A CA 1
ATOM 676 C C . ASN A 1 84 ? 0.693 11.433 -1.070 1.00 62.62 84 ASN A C 1
ATOM 678 O O . ASN A 1 84 ? 0.782 12.617 -0.742 1.00 62.62 84 ASN A O 1
ATOM 682 N N . VAL A 1 85 ? 1.516 10.502 -0.590 1.00 60.53 85 VAL A N 1
ATOM 683 C CA . VAL A 1 85 ? 2.396 10.757 0.561 1.00 60.53 85 VAL A CA 1
ATOM 684 C C . VAL A 1 85 ? 3.782 11.240 0.127 1.00 60.53 85 VAL A C 1
ATOM 686 O O . VAL A 1 85 ? 4.692 10.442 -0.079 1.00 60.53 85 VAL A O 1
ATOM 689 N N . GLY A 1 86 ? 3.955 12.559 -0.012 1.00 54.72 86 GLY A N 1
ATOM 690 C CA . GLY A 1 86 ? 5.256 13.221 -0.222 1.00 54.72 86 GLY A CA 1
ATOM 691 C C . GLY A 1 86 ? 6.306 12.921 0.863 1.00 54.72 86 GLY A C 1
ATOM 692 O O . GLY A 1 86 ? 5.990 12.368 1.910 1.00 54.72 86 GLY A O 1
ATOM 693 N N . ARG A 1 87 ? 7.572 13.335 0.646 1.00 45.12 87 ARG A N 1
ATOM 694 C CA . ARG A 1 87 ? 8.699 13.129 1.598 1.00 45.12 87 ARG A CA 1
ATOM 695 C C . ARG A 1 87 ? 8.447 13.676 3.014 1.00 45.12 87 ARG A C 1
ATOM 697 O O . ARG A 1 87 ? 9.165 13.296 3.932 1.00 45.12 87 ARG A O 1
ATOM 704 N N . GLN A 1 88 ? 7.476 14.568 3.188 1.00 43.84 88 GLN A N 1
ATOM 705 C CA . GLN A 1 88 ? 7.150 15.179 4.469 1.00 43.84 88 GLN A CA 1
ATOM 706 C C . GLN A 1 88 ? 5.905 14.510 5.046 1.00 43.84 88 GLN A C 1
ATOM 708 O O . GLN A 1 88 ? 4.774 14.808 4.671 1.00 43.84 88 GLN A O 1
ATOM 713 N N . TYR A 1 89 ? 6.133 13.582 5.967 1.00 54.31 89 TYR A N 1
ATOM 714 C CA . TYR A 1 89 ? 5.095 13.013 6.812 1.00 54.31 89 TYR A CA 1
ATOM 715 C C . TYR A 1 89 ? 4.631 14.066 7.821 1.00 54.31 89 TYR A C 1
ATOM 717 O O . TYR A 1 89 ? 5.077 14.079 8.964 1.00 54.31 89 TYR A O 1
ATOM 725 N N . THR A 1 90 ? 3.731 14.964 7.434 1.00 44.84 90 THR A N 1
ATOM 726 C CA . THR A 1 90 ? 2.966 15.734 8.418 1.00 44.84 90 THR A CA 1
ATOM 727 C C . THR A 1 90 ? 1.827 14.849 8.905 1.00 44.84 90 THR A C 1
ATOM 729 O O . THR A 1 90 ? 0.795 14.685 8.253 1.00 44.84 90 THR A O 1
ATOM 732 N N . GLY A 1 91 ? 2.049 14.218 10.059 1.00 47.62 91 GLY A N 1
ATOM 733 C CA . GLY A 1 91 ? 1.127 13.318 10.754 1.00 47.62 91 GLY A CA 1
ATOM 734 C C . GLY A 1 91 ? -0.176 13.968 11.233 1.00 47.62 91 GLY A C 1
ATOM 735 O O . GLY A 1 91 ? -0.637 13.666 12.318 1.00 47.62 91 GLY A O 1
ATOM 736 N N . GLN A 1 92 ? -0.795 14.857 10.461 1.00 49.41 92 GLN A N 1
ATOM 737 C CA . GLN A 1 92 ? -2.064 15.489 10.826 1.00 49.41 92 GLN A CA 1
ATOM 738 C C . GLN A 1 92 ? -3.210 15.056 9.902 1.00 49.41 92 GLN A C 1
ATOM 740 O O . GLN A 1 92 ? -4.307 14.785 10.382 1.00 49.41 92 GLN A O 1
ATOM 745 N N . ARG A 1 93 ? -2.968 14.865 8.594 1.00 53.34 93 ARG A N 1
ATOM 746 C CA . ARG A 1 93 ? -4.033 14.454 7.651 1.00 53.34 93 ARG A CA 1
ATOM 747 C C . ARG A 1 93 ? -4.330 12.959 7.660 1.00 53.34 93 ARG A C 1
ATOM 749 O O . ARG A 1 93 ? -5.489 12.569 7.604 1.00 53.34 93 ARG A O 1
ATOM 756 N N . ILE A 1 94 ? -3.303 12.120 7.786 1.00 54.53 94 ILE A N 1
ATOM 757 C CA . ILE A 1 94 ? -3.477 10.664 7.867 1.00 54.53 94 ILE A CA 1
ATOM 758 C C . ILE A 1 94 ? -4.148 10.290 9.199 1.00 54.53 94 ILE A C 1
ATOM 760 O O . ILE A 1 94 ? -5.130 9.557 9.199 1.00 54.53 94 ILE A O 1
ATOM 764 N N . PHE A 1 95 ? -3.725 10.869 10.327 1.00 54.38 95 PHE A N 1
ATOM 765 C CA . PHE A 1 95 ? -4.310 10.580 11.646 1.00 54.38 95 PHE A CA 1
ATOM 766 C C . PHE A 1 95 ? -5.825 10.827 11.722 1.00 54.38 95 PHE A C 1
ATOM 768 O O . PHE A 1 95 ? -6.525 10.059 12.382 1.00 54.38 95 PHE A O 1
ATOM 775 N N . HIS A 1 96 ? -6.347 11.818 10.990 1.00 54.78 96 HIS A N 1
ATOM 776 C CA . HIS A 1 96 ? -7.789 12.063 10.900 1.00 54.78 96 HIS A CA 1
ATOM 777 C C . HIS A 1 96 ? -8.568 10.850 10.356 1.00 54.78 96 HIS A C 1
ATOM 779 O O . HIS A 1 96 ? -9.669 10.558 10.819 1.00 54.78 96 HIS A O 1
ATOM 785 N N . TYR A 1 97 ? -7.981 10.093 9.425 1.00 53.94 97 TYR A N 1
ATOM 786 C CA . TYR A 1 97 ? -8.590 8.875 8.889 1.00 53.94 97 TYR A CA 1
ATOM 787 C C . TYR A 1 97 ? -8.391 7.653 9.800 1.00 53.94 97 TYR A C 1
ATOM 789 O O . TYR A 1 97 ? -9.279 6.805 9.902 1.00 53.94 97 TYR A O 1
ATOM 797 N N . PHE A 1 98 ? -7.252 7.565 10.492 1.00 54.16 98 PHE A N 1
ATOM 798 C CA . PHE A 1 98 ? -6.893 6.401 11.314 1.00 54.16 98 PHE A CA 1
ATOM 799 C C . PHE A 1 98 ? -7.497 6.410 12.728 1.00 54.16 98 PHE A C 1
ATOM 801 O O . PHE A 1 98 ? -7.521 5.370 13.379 1.00 54.16 98 PHE A O 1
ATOM 808 N N . GLY A 1 99 ? -8.079 7.526 13.183 1.00 46.62 99 GLY A N 1
ATOM 809 C CA . GLY A 1 99 ? -8.826 7.589 14.447 1.00 46.62 99 GLY A CA 1
ATOM 810 C C . GLY A 1 99 ? -10.161 6.819 14.460 1.00 46.62 99 GLY A C 1
ATOM 811 O O . GLY A 1 99 ? -10.723 6.614 15.533 1.00 46.62 99 GLY A O 1
ATOM 812 N N . LYS A 1 100 ? -10.684 6.384 13.298 1.00 45.91 100 LYS A N 1
ATOM 813 C CA . LYS A 1 100 ? -11.984 5.678 13.179 1.00 45.91 100 LYS A CA 1
ATOM 814 C C . LYS A 1 100 ? -11.971 4.393 12.330 1.00 45.91 100 LYS A C 1
ATOM 816 O O . LYS A 1 100 ? -12.920 3.619 12.420 1.00 45.91 100 LYS A O 1
ATOM 821 N N . GLN A 1 101 ? -10.942 4.142 11.517 1.00 48.75 101 GLN A N 1
ATOM 822 C CA . GLN A 1 101 ? -10.922 3.062 10.513 1.00 48.75 101 GLN A CA 1
ATOM 823 C C . GLN A 1 101 ? -9.970 1.923 10.924 1.00 48.75 101 GLN A C 1
ATOM 825 O O . GLN A 1 101 ? -8.823 2.168 11.292 1.00 48.75 101 GLN A O 1
ATOM 830 N N . ARG A 1 102 ? -10.433 0.663 10.865 1.00 49.94 102 ARG A N 1
ATOM 831 C CA . ARG A 1 102 ? -9.681 -0.532 11.318 1.00 49.94 102 ARG A CA 1
ATOM 832 C C . ARG A 1 102 ? -8.922 -1.272 10.198 1.00 49.94 102 ARG A C 1
ATOM 834 O O . ARG A 1 102 ? -8.199 -2.227 10.497 1.00 49.94 102 ARG A O 1
ATOM 841 N N . MET A 1 103 ? -9.057 -0.872 8.928 1.00 48.97 103 MET A N 1
ATOM 842 C CA . MET A 1 103 ? -8.393 -1.514 7.780 1.00 48.97 103 MET A CA 1
ATOM 843 C C . MET A 1 103 ? -7.869 -0.474 6.775 1.00 48.97 103 MET A C 1
ATOM 845 O O . MET A 1 103 ? -8.563 0.472 6.426 1.00 48.97 103 MET A O 1
ATOM 849 N N . ALA A 1 104 ? -6.640 -0.640 6.278 1.00 47.44 104 ALA A N 1
ATOM 850 C CA . ALA A 1 104 ? -6.046 0.279 5.304 1.00 47.44 104 ALA A CA 1
ATOM 851 C C . ALA A 1 104 ? -5.319 -0.479 4.188 1.00 47.44 104 ALA A C 1
ATOM 853 O O . ALA A 1 104 ? -4.620 -1.459 4.437 1.00 47.44 104 ALA A O 1
ATOM 854 N N . ILE A 1 105 ? -5.423 -0.005 2.944 1.00 47.34 105 ILE A N 1
ATOM 855 C CA . ILE A 1 105 ? -4.493 -0.421 1.883 1.00 47.34 105 ILE A CA 1
ATOM 856 C C . ILE A 1 105 ? -3.415 0.624 1.746 1.00 47.34 105 ILE A C 1
ATOM 858 O O . ILE A 1 105 ? -3.690 1.803 1.520 1.00 47.34 105 ILE A O 1
ATOM 862 N N . CYS A 1 106 ? -2.182 0.147 1.683 1.00 49.47 106 CYS A N 1
ATOM 863 C CA . CYS A 1 106 ? -1.184 0.810 0.869 1.00 49.47 106 CYS A CA 1
ATOM 864 C C . CYS A 1 106 ? -1.323 0.308 -0.564 1.00 49.47 106 CYS A C 1
ATOM 866 O O . CYS A 1 106 ? -0.832 -0.765 -0.925 1.00 49.47 106 CYS A O 1
ATOM 868 N N . PHE A 1 107 ? -2.014 1.080 -1.394 1.00 37.44 107 PHE A N 1
ATOM 869 C CA . PHE A 1 107 ? -2.060 0.769 -2.806 1.00 37.44 107 PHE A CA 1
ATOM 870 C C . PHE A 1 107 ? -0.813 1.315 -3.466 1.00 37.44 107 PHE A C 1
ATOM 872 O O . PHE A 1 107 ? -0.717 2.518 -3.646 1.00 37.44 107 PHE A O 1
ATOM 879 N N . GLY A 1 108 ? 0.108 0.431 -3.853 1.00 37.72 108 GLY A N 1
ATOM 880 C CA . GLY A 1 108 ? 1.192 0.771 -4.764 1.00 37.72 108 GLY A CA 1
ATOM 881 C C . GLY A 1 108 ? 1.900 2.060 -4.382 1.00 37.72 108 GLY A C 1
ATOM 882 O O . GLY A 1 108 ? 1.656 3.114 -4.961 1.00 37.72 108 GLY A O 1
ATOM 883 N N . ILE A 1 109 ? 2.803 1.954 -3.419 1.00 37.56 109 ILE A N 1
ATOM 884 C CA . ILE A 1 109 ? 4.224 2.040 -3.739 1.00 37.56 109 ILE A CA 1
ATOM 885 C C . ILE A 1 109 ? 5.010 1.893 -2.430 1.00 37.56 109 ILE A C 1
ATOM 887 O O . ILE A 1 109 ? 4.899 2.693 -1.499 1.00 37.56 109 ILE A O 1
ATOM 891 N N . ILE A 1 110 ? 5.917 0.923 -2.447 1.00 36.06 110 ILE A N 1
ATOM 892 C CA . ILE A 1 110 ? 7.203 1.044 -1.776 1.00 36.06 110 ILE A CA 1
ATOM 893 C C . ILE A 1 110 ? 8.262 1.182 -2.862 1.00 36.06 110 ILE A C 1
ATOM 895 O O . ILE A 1 110 ? 8.677 0.200 -3.465 1.00 36.06 110 ILE A O 1
ATOM 899 N N . ILE A 1 111 ? 8.681 2.421 -3.132 1.00 29.75 111 ILE A N 1
ATOM 900 C CA . ILE A 1 111 ? 9.836 2.696 -3.983 1.00 29.75 111 ILE A CA 1
ATOM 901 C C . ILE A 1 111 ? 11.079 2.510 -3.115 1.00 29.75 111 ILE A C 1
ATOM 903 O O . ILE A 1 111 ? 11.308 3.259 -2.155 1.00 29.75 111 ILE A O 1
ATOM 907 N N . PHE A 1 112 ? 11.844 1.481 -3.478 1.00 36.38 112 PHE A N 1
ATOM 908 C CA . PHE A 1 112 ? 13.291 1.605 -3.645 1.00 36.38 112 PHE A CA 1
ATOM 909 C C . PHE A 1 112 ? 13.528 2.278 -4.983 1.00 36.38 112 PHE A C 1
ATOM 911 O O . PHE A 1 112 ? 12.984 1.735 -5.985 1.00 36.38 112 PHE A O 1
#

Sequence (112 aa):
MGGGEALAKFLLAQKSKLTITDLRKRKILEPVIKRLGNNKIEFVLGKHREADFKKNDIIVFNPAVSIFSRWAKLAKRYKKPIENVGRQYTGQRIFHYFGKQRMAICFGIIIF

Organism: NCBI:txid1618613

Radius of gyration: 12.92 Å; chains: 1; bounding box: 30×28×28 Å

pLDDT: mean 72.19, std 16.41, range [29.75, 90.56]

Foldseek 3Di:
DWVVLVVLLVVVVLVAQEEEEELAACVVCVVSVVVSDDPSYHYHYNDDDLVVLQPFAAEEEEQPDDCPDPVVVSNVVNVHHYHHDPPDPPVPVVVVVSVPGRYYYHYDDDDD